Protein AF-C4V9Q9-F1 (afdb_monomer_lite)

InterPro domains:
  IPR001766 Fork head domain [PF00250] (48-130)
  IPR001766 Fork head domain [PR00053] (48-61)
  IPR001766 Fork head domain [PR00053] (69-86)
  IPR001766 Fork head domain [PR00053] (92-109)
  IPR001766 Fork head domain [PS50039] (48-138)
  IPR001766 Fork head domain [SM00339] (46-136)
  IPR030456 Fork head domain conserved site 2 [PS00658] (92-98)
  IPR036388 Winged helix-like DNA-binding domain superfamily [G3DSA:1.10.10.10] (34-140)
  IPR036390 Winged helix DNA-binding domain superfamily [SSF46785] (47-138)
  IPR045912 Forkhead box protein J2/3-like [PTHR46078] (41-148)

pLDDT: mean 73.06, std 22.0, range [26.14, 97.19]

Secondary structure (DSSP, 8-state):
--------SSSSSSSSS---TT-TT--THHHHTTS-GGGTT-TTTTSPPSS-HHHHHHHHHHTSTTSEEEHHHHHHHHHHH-HHHHHS-THHHHHHHHHHHH-TTEEEEPPPTT---SS-EEEE-HHHHHHHHHHHHHHHHHHHHHHHHHHTT-----GGGS--

Sequence (164 aa):
MHYRRNTQIHNDFYNKSVRPISDPCIDPRMFYKNMPINTMKNKENHAKPAFSYAQIITRALNGSQDGKLTLGEIYKWIEDNFEYYKYANPVWKNSIRHNLSLSKCFKKVAREPGTRGKGGKWMIDEEFIAQEENRKKRKTFEEENLMNHHSYGLNSEDPRYYQM

Foldseek 3Di:
DDDDDDPPDVPPVPPDDDDDPPDPPPDQVVVVVPDDPPVVPCPPQQDDDPDDLLRLQCVQLVPDPVSKAFLVSSLVSCVVRRVNSVPGDCVVSVVNVVCLVVDPQKDWDDDDPPDDDDGTIIHGPPVVVVVVVVVVVVVVVVVVVVVVVVVVPPPPDDPPPPDD

Radius of gyration: 27.14 Å; chains: 1; bounding box: 52×110×50 Å

Organism: Vairimorpha ceranae (strain BRL01) (NCBI:txid578460)

Structure (mmCIF, N/CA/C/O backbone):
data_AF-C4V9Q9-F1
#
_entry.id   AF-C4V9Q9-F1
#
loop_
_atom_site.group_PDB
_atom_site.id
_atom_site.type_symbol
_atom_site.label_atom_id
_atom_site.label_alt_id
_atom_site.label_comp_id
_atom_site.label_asym_id
_atom_site.label_entity_id
_atom_site.label_seq_id
_atom_site.pdbx_PDB_ins_code
_atom_site.Cartn_x
_atom_site.Cartn_y
_atom_site.Cartn_z
_atom_site.occupancy
_atom_site.B_iso_or_equiv
_atom_site.auth_seq_id
_atom_site.auth_comp_id
_atom_site.auth_asym_id
_atom_site.auth_atom_id
_atom_site.pdbx_PDB_model_num
ATOM 1 N N . MET A 1 1 ? 38.335 -44.612 -11.968 1.00 36.28 1 MET A N 1
ATOM 2 C CA . MET A 1 1 ? 37.925 -43.754 -13.100 1.00 36.28 1 MET A CA 1
ATOM 3 C C . MET A 1 1 ? 37.062 -42.624 -12.558 1.00 36.28 1 MET A C 1
ATOM 5 O O . MET A 1 1 ? 35.960 -42.878 -12.097 1.00 36.28 1 MET A O 1
ATOM 9 N N . HIS A 1 2 ? 37.611 -41.412 -12.484 1.00 37.25 2 HIS A N 1
ATOM 10 C CA . HIS A 1 2 ? 36.889 -40.212 -12.056 1.00 37.25 2 HIS A CA 1
ATOM 11 C C . HIS A 1 2 ? 36.219 -39.566 -13.266 1.00 37.25 2 HIS A C 1
ATOM 13 O O . HIS A 1 2 ? 36.917 -39.307 -14.237 1.00 37.25 2 HIS A O 1
ATOM 19 N N . TYR A 1 3 ? 34.946 -39.181 -13.155 1.00 26.14 3 TYR A N 1
ATOM 20 C CA . TYR A 1 3 ? 34.479 -37.947 -13.788 1.00 26.14 3 TYR A CA 1
ATOM 21 C C . TYR A 1 3 ? 33.485 -37.215 -12.882 1.00 26.14 3 TYR A C 1
ATOM 23 O O . TYR A 1 3 ? 32.487 -37.763 -12.419 1.00 26.14 3 TYR A O 1
ATOM 31 N N . ARG A 1 4 ? 33.844 -35.963 -12.586 1.00 37.47 4 ARG A N 1
ATOM 32 C CA . ARG A 1 4 ? 33.072 -34.957 -11.854 1.00 37.47 4 ARG A CA 1
ATOM 33 C C . ARG A 1 4 ? 31.994 -34.353 -12.765 1.00 37.47 4 ARG A C 1
ATOM 35 O O . ARG A 1 4 ? 32.191 -34.223 -13.965 1.00 37.47 4 ARG A O 1
ATOM 42 N N . ARG A 1 5 ? 30.909 -33.944 -12.097 1.00 39.91 5 ARG A N 1
ATOM 43 C CA . ARG A 1 5 ? 29.826 -32.991 -12.423 1.00 39.91 5 ARG A CA 1
ATOM 44 C C . ARG A 1 5 ? 29.991 -32.152 -13.696 1.00 39.91 5 ARG A C 1
ATOM 46 O O . ARG A 1 5 ? 30.995 -31.467 -13.851 1.00 39.91 5 ARG A O 1
ATOM 53 N N . ASN A 1 6 ? 28.911 -32.059 -14.474 1.00 31.48 6 ASN A N 1
ATOM 54 C CA . ASN A 1 6 ? 28.750 -31.048 -15.515 1.00 31.48 6 ASN A CA 1
ATOM 55 C C . ASN A 1 6 ? 27.424 -30.284 -15.316 1.00 31.48 6 ASN A C 1
ATOM 57 O O . ASN A 1 6 ? 26.391 -30.628 -15.878 1.00 31.48 6 ASN A O 1
ATOM 61 N N . THR A 1 7 ? 27.453 -29.262 -14.458 1.00 44.00 7 THR A N 1
ATOM 62 C CA . THR A 1 7 ? 26.403 -28.233 -14.326 1.00 44.00 7 THR A CA 1
ATOM 63 C C . THR A 1 7 ? 27.085 -26.867 -14.235 1.00 44.00 7 THR A C 1
ATOM 65 O O . THR A 1 7 ? 27.059 -26.209 -13.198 1.00 44.00 7 THR A O 1
ATOM 68 N N . GLN A 1 8 ? 27.778 -26.475 -15.304 1.00 39.19 8 GLN A N 1
ATOM 69 C CA . GLN A 1 8 ? 28.541 -25.226 -15.388 1.00 39.19 8 GLN A CA 1
ATOM 70 C C . GLN A 1 8 ? 28.266 -24.541 -16.733 1.00 39.19 8 GLN A C 1
ATOM 72 O O . GLN A 1 8 ? 29.158 -24.397 -17.554 1.00 39.19 8 GLN A O 1
ATOM 77 N N . ILE A 1 9 ? 27.006 -24.177 -16.999 1.00 42.97 9 ILE A N 1
ATOM 78 C CA . ILE A 1 9 ? 26.671 -23.290 -18.134 1.00 42.97 9 ILE A CA 1
ATOM 79 C C . ILE A 1 9 ? 25.714 -22.157 -17.707 1.00 42.97 9 ILE A C 1
ATOM 81 O O . ILE A 1 9 ? 25.768 -21.067 -18.265 1.00 42.97 9 ILE A O 1
ATOM 85 N N . HIS A 1 10 ? 24.909 -22.325 -16.648 1.00 34.31 10 HIS A N 1
ATOM 86 C CA . HIS A 1 10 ? 23.932 -21.299 -16.238 1.00 34.31 10 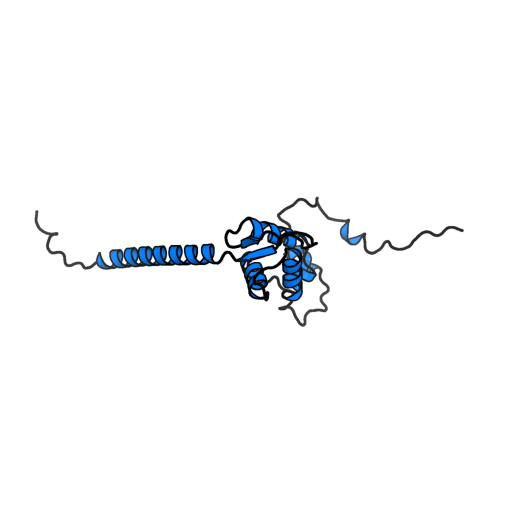HIS A CA 1
ATOM 87 C C . HIS A 1 10 ? 24.493 -20.193 -15.308 1.00 34.31 10 HIS A C 1
ATOM 89 O O . HIS A 1 10 ? 23.815 -19.202 -15.047 1.00 34.31 10 HIS A O 1
ATOM 95 N N . ASN A 1 11 ? 25.723 -20.325 -14.797 1.00 40.19 11 ASN A N 1
ATOM 96 C CA . ASN A 1 11 ? 26.294 -19.372 -13.824 1.00 40.19 11 ASN A CA 1
ATOM 97 C C . ASN A 1 11 ? 27.336 -18.405 -14.406 1.00 40.19 11 ASN A C 1
ATOM 99 O O . ASN A 1 11 ? 27.698 -17.428 -13.747 1.00 40.19 11 ASN A O 1
ATOM 103 N N . ASP A 1 12 ? 27.783 -18.624 -15.643 1.00 35.09 12 ASP A N 1
ATOM 104 C CA . ASP A 1 12 ? 28.878 -17.835 -16.217 1.00 35.09 12 ASP A CA 1
ATOM 105 C C . ASP A 1 12 ? 28.387 -16.567 -16.934 1.00 35.09 12 ASP A C 1
ATOM 107 O O . ASP A 1 12 ? 29.152 -15.617 -17.097 1.00 35.09 12 ASP A O 1
ATOM 111 N N . PHE A 1 13 ? 27.096 -16.486 -17.280 1.00 39.34 13 PHE A N 1
ATOM 112 C CA . PHE A 1 13 ? 26.512 -15.276 -17.876 1.00 39.34 13 PHE A CA 1
ATOM 113 C C . PHE A 1 13 ? 26.373 -14.126 -16.861 1.00 39.34 13 PHE A C 1
ATOM 115 O O . PHE A 1 13 ? 26.472 -12.957 -17.226 1.00 39.34 13 PHE A O 1
ATOM 122 N N . TYR A 1 14 ? 26.208 -14.441 -15.572 1.00 38.41 14 TYR A N 1
ATOM 123 C CA . TYR A 1 14 ? 26.032 -13.438 -14.512 1.00 38.41 14 TYR A CA 1
ATOM 124 C C . TYR A 1 14 ? 27.3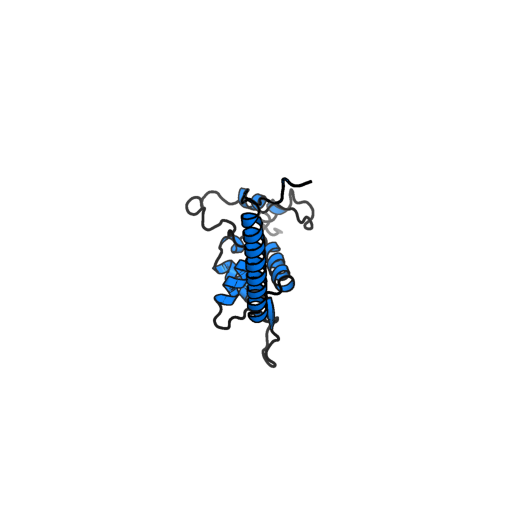40 -12.837 -13.985 1.00 38.41 14 TYR A C 1
ATOM 126 O O . TYR A 1 14 ? 27.305 -11.794 -13.337 1.00 38.41 14 TYR A O 1
ATOM 134 N N . ASN A 1 15 ? 28.492 -13.458 -14.255 1.00 40.50 15 ASN A N 1
ATOM 135 C CA . ASN A 1 15 ? 29.735 -13.128 -13.550 1.00 40.50 15 ASN A CA 1
ATOM 136 C C . ASN A 1 15 ? 30.775 -12.341 -14.360 1.00 40.50 15 ASN A C 1
ATOM 138 O O . ASN A 1 15 ? 31.825 -12.017 -13.812 1.00 40.50 15 ASN A O 1
ATOM 142 N N . LYS A 1 16 ? 30.529 -11.988 -15.630 1.00 40.16 16 LYS A N 1
ATOM 143 C CA . LYS A 1 16 ? 31.562 -11.331 -16.463 1.00 40.16 16 LYS A CA 1
ATOM 144 C C . LYS A 1 16 ? 31.447 -9.818 -16.666 1.00 40.16 16 LYS A C 1
ATOM 146 O O . LYS A 1 16 ? 32.221 -9.273 -17.451 1.00 40.16 16 LYS A O 1
ATOM 151 N N . SER A 1 17 ? 30.570 -9.091 -15.962 1.00 42.25 17 SER A N 1
ATOM 152 C CA . SER A 1 17 ? 30.539 -7.613 -16.101 1.00 42.25 17 SER A CA 1
ATOM 153 C C . SER A 1 17 ? 29.963 -6.803 -14.929 1.00 42.25 17 SER A C 1
ATOM 155 O O . SER A 1 17 ? 29.697 -5.614 -15.104 1.00 42.25 17 SER A O 1
ATOM 157 N N . VAL A 1 18 ? 29.719 -7.383 -13.751 1.00 46.41 18 VAL A N 1
ATOM 158 C CA . VAL A 1 18 ? 28.869 -6.717 -12.745 1.00 46.41 18 VAL A CA 1
ATOM 159 C C . VAL A 1 18 ? 29.707 -6.067 -11.639 1.00 46.41 18 VAL A C 1
ATOM 161 O O . VAL A 1 18 ? 30.349 -6.740 -10.838 1.00 46.41 18 VAL A O 1
ATOM 164 N N . ARG A 1 19 ? 29.693 -4.728 -11.630 1.00 44.12 19 ARG A N 1
ATOM 165 C CA . ARG A 1 19 ? 30.137 -3.859 -10.524 1.00 44.12 19 ARG A CA 1
ATOM 166 C C . ARG A 1 19 ? 29.385 -4.201 -9.215 1.00 44.12 19 ARG A C 1
ATOM 168 O O . ARG A 1 19 ? 28.333 -4.833 -9.285 1.00 44.12 19 ARG A O 1
ATOM 175 N N . PRO A 1 20 ? 29.885 -3.802 -8.028 1.00 39.91 20 PRO A N 1
ATOM 176 C CA . PRO A 1 20 ? 29.345 -4.238 -6.738 1.00 39.91 20 PRO A CA 1
ATOM 177 C C . PRO A 1 20 ? 27.843 -3.954 -6.558 1.00 39.91 20 PRO A C 1
ATOM 179 O O . PRO A 1 20 ? 27.326 -2.929 -6.989 1.00 39.91 20 PRO A O 1
ATOM 182 N N . ILE A 1 21 ? 27.163 -4.859 -5.850 1.00 48.31 21 ILE A N 1
ATOM 183 C CA . ILE A 1 21 ? 25.700 -4.973 -5.652 1.00 48.31 21 ILE A CA 1
ATOM 184 C C . ILE A 1 21 ? 25.070 -3.791 -4.862 1.00 48.31 21 ILE A C 1
ATOM 186 O O . ILE A 1 21 ? 23.879 -3.795 -4.563 1.00 48.31 21 ILE A O 1
ATOM 190 N N . SER A 1 22 ? 25.832 -2.745 -4.536 1.00 40.69 22 SER A N 1
ATOM 191 C CA . SER A 1 22 ? 25.389 -1.613 -3.712 1.00 40.69 22 SER A CA 1
ATOM 192 C C . SER A 1 22 ? 24.990 -0.350 -4.483 1.00 40.69 22 SER A C 1
ATOM 194 O O . SER A 1 22 ? 24.668 0.641 -3.834 1.00 40.69 22 SER A O 1
ATOM 196 N N . ASP A 1 23 ? 24.994 -0.343 -5.821 1.00 41.66 23 ASP A N 1
ATOM 197 C CA . ASP A 1 23 ? 24.665 0.870 -6.586 1.00 41.66 23 ASP A CA 1
ATOM 198 C C . ASP A 1 23 ? 23.139 1.108 -6.699 1.00 41.66 23 ASP A C 1
ATOM 200 O O . ASP A 1 23 ? 22.434 0.327 -7.346 1.00 41.66 23 ASP A O 1
ATOM 204 N N . PRO A 1 24 ? 22.592 2.208 -6.136 1.00 49.19 24 PRO A N 1
ATOM 205 C CA . PRO A 1 24 ? 21.162 2.536 -6.186 1.00 49.19 24 PRO A CA 1
ATOM 206 C C . PRO A 1 24 ? 20.687 3.047 -7.561 1.00 49.19 24 PRO A C 1
ATOM 208 O O . PRO A 1 24 ? 19.503 3.338 -7.729 1.00 49.19 24 PRO A O 1
ATOM 211 N N . CYS A 1 25 ? 21.585 3.143 -8.548 1.00 41.81 25 CYS A N 1
ATOM 212 C CA . CYS A 1 25 ? 21.334 3.755 -9.856 1.00 41.81 25 CYS A CA 1
ATOM 213 C C . CYS A 1 25 ? 21.186 2.749 -11.011 1.00 41.81 25 CYS A C 1
ATOM 215 O O . CYS A 1 25 ? 21.262 3.150 -12.173 1.00 41.81 25 CYS A O 1
ATOM 217 N N . ILE A 1 26 ? 20.985 1.453 -10.741 1.00 49.25 26 ILE A N 1
ATOM 218 C CA . ILE A 1 26 ? 20.750 0.488 -11.825 1.00 49.25 26 ILE A CA 1
ATOM 219 C C . ILE A 1 26 ? 19.400 0.798 -12.481 1.00 49.25 26 ILE A C 1
ATOM 221 O O . ILE A 1 26 ? 18.340 0.495 -11.931 1.00 49.25 26 ILE A O 1
ATOM 225 N N . ASP A 1 27 ? 19.463 1.403 -13.672 1.00 49.75 27 ASP A N 1
ATOM 226 C CA . ASP A 1 27 ? 18.314 1.661 -14.535 1.00 49.75 27 ASP A CA 1
ATOM 227 C C . ASP A 1 27 ? 17.575 0.335 -14.795 1.00 49.75 27 ASP A C 1
ATOM 229 O O . ASP A 1 27 ? 18.138 -0.566 -15.433 1.00 49.75 27 ASP A O 1
ATOM 233 N N . PRO A 1 28 ? 16.312 0.193 -14.347 1.00 51.06 28 PRO A N 1
ATOM 234 C CA . PRO A 1 28 ? 15.511 -1.002 -14.588 1.00 51.06 28 PRO A CA 1
ATOM 235 C C . PRO A 1 28 ? 15.433 -1.385 -16.072 1.00 51.06 28 PRO A C 1
ATOM 237 O O . PRO A 1 28 ? 15.279 -2.562 -16.384 1.00 51.06 28 PRO A O 1
ATOM 240 N N . ARG A 1 29 ? 15.603 -0.432 -17.003 1.00 51.41 29 ARG A N 1
ATOM 241 C CA . ARG A 1 29 ? 15.617 -0.668 -18.458 1.00 51.41 29 ARG A CA 1
ATOM 242 C C . ARG A 1 29 ? 16.775 -1.541 -18.934 1.00 51.41 29 ARG A C 1
ATOM 244 O O . ARG A 1 29 ? 16.652 -2.163 -19.987 1.00 51.41 29 ARG A O 1
ATOM 251 N N . MET A 1 30 ? 17.875 -1.625 -18.185 1.00 51.16 30 MET A N 1
ATOM 252 C CA . MET A 1 30 ? 19.034 -2.432 -18.583 1.00 51.16 30 MET A CA 1
ATOM 253 C C . MET A 1 30 ? 18.754 -3.937 -18.530 1.00 51.16 30 MET A C 1
ATOM 255 O O . MET A 1 30 ? 19.360 -4.694 -19.282 1.00 51.16 30 MET A O 1
ATOM 259 N N . PHE A 1 31 ? 17.800 -4.378 -17.705 1.00 52.62 31 PHE A N 1
ATOM 260 C CA . PHE A 1 31 ? 17.434 -5.792 -17.616 1.00 52.62 31 PHE A CA 1
ATOM 261 C C . PHE A 1 31 ? 16.499 -6.237 -18.757 1.00 52.62 31 PHE A C 1
ATOM 263 O O . PHE A 1 31 ? 16.598 -7.363 -19.236 1.00 52.62 31 PHE A O 1
ATOM 270 N N . TYR A 1 32 ? 15.643 -5.341 -19.262 1.00 52.56 32 TYR A N 1
ATOM 271 C CA . TYR A 1 32 ? 14.663 -5.664 -20.313 1.00 52.56 32 TYR A CA 1
ATOM 272 C C . TYR A 1 32 ? 15.258 -5.752 -21.723 1.00 52.56 32 TYR A C 1
ATOM 274 O O . TYR A 1 32 ? 14.635 -6.337 -22.605 1.00 52.56 32 TYR A O 1
ATOM 282 N N . LYS A 1 33 ? 16.467 -5.219 -21.951 1.00 51.28 33 LYS A N 1
ATOM 283 C CA . LYS A 1 33 ? 17.145 -5.306 -23.258 1.00 51.28 33 LYS A CA 1
ATOM 284 C C . LYS A 1 33 ? 17.529 -6.736 -23.658 1.00 51.28 33 LYS A C 1
ATOM 286 O O . LYS A 1 33 ? 17.668 -6.995 -24.847 1.00 51.28 33 LYS A O 1
ATOM 291 N N . ASN A 1 34 ? 17.658 -7.648 -22.692 1.00 51.59 34 ASN A N 1
ATOM 292 C CA . ASN A 1 34 ? 18.160 -9.008 -22.919 1.00 51.59 34 ASN A CA 1
ATOM 293 C C . ASN A 1 34 ? 17.084 -10.098 -22.747 1.00 51.59 34 ASN A C 1
ATOM 295 O O . ASN A 1 34 ? 17.414 -11.277 -22.636 1.00 51.59 34 ASN A O 1
ATOM 299 N N . MET A 1 35 ? 15.800 -9.728 -22.711 1.00 55.41 35 MET A N 1
ATOM 300 C CA . MET A 1 35 ? 14.695 -10.688 -22.636 1.00 55.41 35 MET A CA 1
ATOM 301 C C . MET A 1 35 ? 14.406 -11.262 -24.044 1.00 55.41 35 MET A C 1
ATOM 303 O O . MET A 1 35 ? 14.369 -10.490 -25.005 1.00 55.41 35 MET A O 1
ATOM 307 N N . PRO A 1 36 ? 14.238 -12.592 -24.215 1.00 46.72 36 PRO A N 1
ATOM 308 C CA . PRO A 1 36 ? 14.114 -13.214 -25.534 1.00 46.72 36 PRO A CA 1
ATOM 309 C C . PRO A 1 36 ? 12.928 -12.655 -26.332 1.00 46.72 36 PRO A C 1
ATOM 311 O O . PRO A 1 36 ? 11.786 -12.653 -25.884 1.00 46.72 36 PRO A O 1
ATOM 314 N N . ILE A 1 37 ? 13.233 -12.224 -27.557 1.00 49.28 37 ILE A N 1
ATOM 315 C CA . ILE A 1 37 ? 12.391 -11.468 -28.501 1.00 49.28 37 ILE A CA 1
ATOM 316 C C . ILE A 1 37 ? 11.106 -12.202 -28.950 1.00 49.28 37 ILE A C 1
ATOM 318 O O . ILE A 1 37 ? 10.220 -11.586 -29.536 1.00 49.28 37 ILE A O 1
ATOM 322 N N . ASN A 1 38 ? 10.929 -13.492 -28.651 1.00 44.69 38 ASN A N 1
ATOM 323 C CA . ASN A 1 38 ? 9.791 -14.261 -29.176 1.00 44.69 38 ASN A CA 1
ATOM 324 C C . ASN A 1 38 ? 8.446 -14.032 -28.439 1.00 44.69 38 ASN A C 1
ATOM 326 O O . ASN A 1 38 ? 7.448 -14.671 -28.753 1.00 44.69 38 ASN A O 1
ATOM 330 N N . THR A 1 39 ? 8.381 -13.093 -27.489 1.00 47.84 39 THR A N 1
ATOM 331 C CA . THR A 1 39 ? 7.143 -12.653 -26.805 1.00 47.84 39 THR A CA 1
ATOM 332 C C . THR A 1 39 ? 6.575 -11.339 -27.365 1.00 47.84 39 THR A C 1
ATOM 334 O O . THR A 1 39 ? 5.790 -10.648 -26.719 1.00 47.84 39 THR A O 1
ATOM 337 N N . MET A 1 40 ? 6.908 -10.983 -28.611 1.00 41.97 40 MET A N 1
ATOM 338 C CA . MET A 1 40 ? 6.438 -9.759 -29.283 1.00 41.97 40 MET A CA 1
ATOM 339 C C . MET A 1 40 ? 4.938 -9.721 -29.648 1.00 41.97 40 MET A C 1
ATOM 341 O O . MET A 1 40 ? 4.527 -8.821 -30.376 1.00 41.97 40 MET A O 1
ATOM 345 N N . LYS A 1 41 ? 4.102 -10.629 -29.124 1.00 44.16 41 LYS A N 1
ATOM 346 C CA . LYS A 1 41 ? 2.634 -10.551 -29.257 1.00 44.16 41 LYS A CA 1
ATOM 347 C C . LYS A 1 41 ? 1.904 -9.955 -28.038 1.00 44.16 41 LYS A C 1
ATOM 349 O O . LYS A 1 41 ? 0.715 -9.712 -28.156 1.00 44.16 41 LYS A O 1
ATOM 354 N N . ASN A 1 42 ? 2.579 -9.654 -26.919 1.00 47.00 42 ASN A N 1
ATOM 355 C CA . ASN A 1 42 ? 1.956 -9.027 -25.732 1.00 47.00 42 ASN A CA 1
ATOM 356 C C . ASN A 1 42 ? 2.894 -8.013 -25.045 1.00 47.00 42 ASN A C 1
ATOM 358 O O . ASN A 1 42 ? 3.246 -8.142 -23.875 1.00 47.00 42 ASN A O 1
ATOM 362 N N . LYS A 1 43 ? 3.337 -6.981 -25.775 1.00 48.25 43 LYS A N 1
ATOM 363 C CA . LYS A 1 43 ? 4.235 -5.941 -25.226 1.00 48.25 43 LYS A CA 1
ATOM 364 C C . LYS A 1 43 ? 3.613 -5.109 -24.093 1.00 48.25 43 LYS A C 1
ATOM 366 O O . LYS A 1 43 ? 4.360 -4.504 -23.332 1.00 48.25 43 LYS A O 1
ATOM 371 N N . GLU A 1 44 ? 2.290 -5.100 -23.949 1.00 53.66 44 GLU A N 1
ATOM 372 C CA . GLU A 1 44 ? 1.611 -4.278 -22.936 1.00 53.66 44 GLU A CA 1
ATOM 373 C C . GLU A 1 44 ? 1.550 -4.939 -21.548 1.00 53.66 44 GLU A C 1
ATOM 375 O O . GLU A 1 44 ? 1.599 -4.244 -20.537 1.00 53.66 44 GLU A O 1
ATOM 380 N N . ASN A 1 45 ? 1.548 -6.275 -21.469 1.00 55.19 45 ASN A N 1
ATOM 381 C CA . ASN A 1 45 ? 1.326 -6.989 -20.200 1.00 55.19 45 ASN A CA 1
ATOM 382 C C . ASN A 1 45 ? 2.587 -7.140 -19.333 1.00 55.19 45 ASN A C 1
ATOM 384 O O . ASN A 1 45 ? 2.496 -7.390 -18.132 1.00 55.19 45 ASN A O 1
ATOM 388 N N . HIS A 1 46 ? 3.773 -6.957 -19.917 1.00 67.06 46 HIS A N 1
ATOM 389 C CA . HIS A 1 46 ? 5.053 -7.108 -19.214 1.00 67.06 46 HIS A CA 1
ATOM 390 C C . HIS A 1 46 ? 5.730 -5.771 -18.881 1.00 67.06 46 HIS A C 1
ATOM 392 O O . HIS A 1 46 ? 6.852 -5.762 -18.374 1.00 67.06 46 HIS A O 1
ATOM 398 N N . ALA A 1 47 ? 5.089 -4.638 -19.179 1.00 79.44 47 ALA A N 1
ATOM 399 C CA . ALA A 1 47 ? 5.630 -3.320 -18.871 1.00 79.44 47 ALA A CA 1
ATOM 400 C C . ALA A 1 47 ? 5.479 -2.987 -17.379 1.00 79.44 47 ALA A C 1
ATOM 402 O O . ALA A 1 47 ? 4.554 -3.443 -16.704 1.00 79.44 47 ALA A O 1
ATOM 403 N N . LYS A 1 48 ? 6.390 -2.158 -16.852 1.00 81.69 48 LYS A N 1
ATOM 404 C CA . LYS A 1 48 ? 6.272 -1.652 -15.480 1.00 81.69 48 LYS A CA 1
ATOM 405 C C . LYS A 1 48 ? 4.958 -0.871 -15.356 1.00 81.69 48 LYS A C 1
ATOM 407 O O . LYS A 1 48 ? 4.783 0.087 -16.112 1.00 81.69 48 LYS A O 1
ATOM 412 N N . PRO A 1 49 ? 4.076 -1.207 -14.400 1.00 87.38 49 PRO A N 1
ATOM 413 C CA . PRO A 1 49 ? 2.821 -0.486 -14.238 1.00 87.38 49 PRO A CA 1
ATOM 414 C C . PRO A 1 49 ? 3.052 1.006 -13.977 1.00 87.38 49 PRO A C 1
ATOM 416 O O . PRO A 1 49 ? 3.942 1.376 -13.206 1.00 87.38 49 PRO A O 1
ATOM 419 N N . ALA A 1 50 ? 2.210 1.861 -14.562 1.00 90.44 50 ALA A N 1
ATOM 420 C CA . ALA A 1 50 ? 2.192 3.310 -14.329 1.00 90.44 50 ALA A CA 1
ATOM 421 C C . ALA A 1 50 ? 1.525 3.676 -12.985 1.00 90.44 50 ALA A C 1
ATOM 423 O O . ALA A 1 50 ? 0.763 4.634 -12.886 1.00 90.44 50 ALA A O 1
ATOM 424 N N . PHE A 1 51 ? 1.800 2.888 -11.945 1.00 89.62 51 PHE A N 1
ATOM 425 C CA . PHE A 1 51 ? 1.310 3.098 -10.589 1.00 89.62 51 PHE A CA 1
ATOM 426 C C . PHE A 1 51 ? 2.488 3.215 -9.630 1.00 89.62 51 PHE A C 1
ATOM 428 O O . PHE A 1 51 ? 3.473 2.479 -9.724 1.00 89.62 51 PHE A O 1
ATOM 435 N N . SER A 1 52 ? 2.383 4.137 -8.678 1.00 95.06 52 SER A N 1
ATOM 436 C CA . SER A 1 52 ? 3.333 4.208 -7.576 1.00 95.06 52 SER A CA 1
ATOM 437 C C . SER A 1 52 ? 3.171 2.997 -6.656 1.00 95.06 52 SER A C 1
ATOM 439 O O . SER A 1 52 ? 2.106 2.380 -6.580 1.00 95.06 52 SER A O 1
ATOM 441 N N . TYR A 1 53 ? 4.218 2.663 -5.901 1.00 95.12 53 TYR A N 1
ATOM 442 C CA . TYR A 1 53 ? 4.135 1.573 -4.928 1.00 95.12 53 TYR A CA 1
ATOM 443 C C . TYR A 1 53 ? 3.031 1.801 -3.891 1.00 95.12 53 TYR A C 1
ATOM 445 O O . TYR A 1 53 ? 2.342 0.850 -3.541 1.00 95.12 53 TYR A O 1
ATOM 453 N N . ALA A 1 54 ? 2.808 3.047 -3.458 1.00 94.25 54 ALA A N 1
ATOM 454 C CA . ALA A 1 54 ? 1.695 3.387 -2.576 1.00 94.25 54 ALA A CA 1
ATOM 455 C C . ALA A 1 54 ? 0.341 3.033 -3.214 1.00 94.25 54 ALA A C 1
ATOM 457 O O . ALA A 1 54 ? -0.453 2.333 -2.597 1.00 94.25 54 ALA A O 1
ATOM 458 N N . GLN A 1 55 ? 0.108 3.417 -4.475 1.00 95.12 55 GLN A N 1
ATOM 459 C CA . GLN A 1 55 ? -1.130 3.077 -5.190 1.00 95.12 55 GLN A CA 1
ATOM 460 C C . GLN A 1 55 ? -1.314 1.563 -5.343 1.00 95.12 55 GLN A C 1
ATOM 462 O O . GLN A 1 55 ? -2.424 1.055 -5.198 1.00 95.12 55 GLN A O 1
ATOM 467 N N . ILE A 1 56 ? -0.230 0.836 -5.619 1.00 96.25 56 ILE A N 1
ATOM 468 C CA . ILE A 1 56 ? -0.254 -0.623 -5.741 1.00 96.25 56 ILE A CA 1
ATOM 469 C C . ILE A 1 56 ? -0.621 -1.276 -4.400 1.00 96.25 56 ILE A C 1
ATOM 471 O O . ILE A 1 56 ? -1.492 -2.141 -4.363 1.00 96.25 56 ILE A O 1
ATOM 475 N N . ILE A 1 57 ? -0.010 -0.835 -3.295 1.00 97.06 57 ILE A N 1
ATOM 476 C CA . ILE A 1 57 ? -0.317 -1.332 -1.945 1.00 97.06 57 ILE A CA 1
ATOM 477 C C . ILE A 1 57 ? -1.776 -1.033 -1.580 1.00 97.06 57 ILE A C 1
ATOM 479 O O . ILE A 1 57 ? -2.468 -1.919 -1.083 1.00 97.06 57 ILE A O 1
ATOM 483 N N . THR A 1 58 ? -2.269 0.177 -1.865 1.00 96.38 58 THR A N 1
ATOM 484 C CA . THR A 1 58 ? -3.673 0.550 -1.632 1.00 96.38 58 THR A CA 1
ATOM 485 C C . THR A 1 58 ? -4.630 -0.397 -2.353 1.00 96.38 58 THR A C 1
ATOM 487 O O . THR A 1 58 ? -5.585 -0.875 -1.748 1.00 96.38 58 THR A O 1
ATOM 490 N N . ARG A 1 59 ? -4.362 -0.729 -3.623 1.00 96.62 59 ARG A N 1
ATOM 491 C CA . ARG A 1 59 ? -5.186 -1.680 -4.387 1.00 96.62 59 ARG A CA 1
ATOM 492 C C . ARG A 1 59 ? -5.155 -3.085 -3.792 1.00 96.62 59 ARG A C 1
ATOM 494 O O . ARG A 1 59 ? -6.205 -3.711 -3.699 1.00 96.62 59 ARG A O 1
ATOM 501 N N . ALA A 1 60 ? -3.984 -3.548 -3.353 1.00 97.00 60 ALA A N 1
ATOM 502 C CA . ALA A 1 60 ? -3.848 -4.847 -2.702 1.00 97.00 60 ALA A CA 1
ATOM 503 C C . ALA A 1 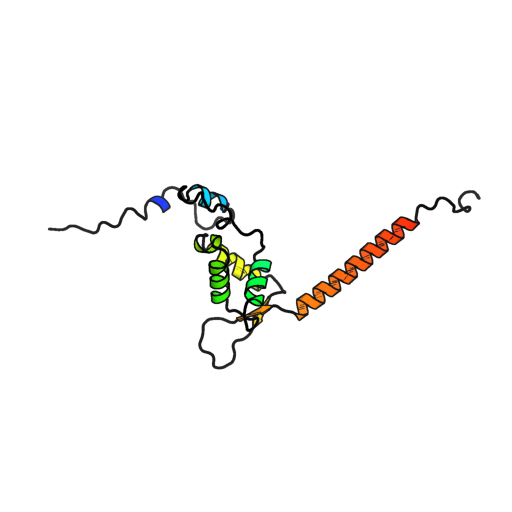60 ? -4.694 -4.931 -1.424 1.00 97.00 60 ALA A C 1
ATOM 505 O O . ALA A 1 60 ? -5.429 -5.894 -1.229 1.00 97.00 60 ALA A O 1
ATOM 506 N N . LEU A 1 61 ? -4.624 -3.902 -0.576 1.00 96.44 61 LEU A N 1
ATOM 507 C CA . LEU A 1 61 ? -5.375 -3.849 0.678 1.00 96.44 61 LEU A CA 1
ATOM 508 C C . LEU A 1 61 ? -6.886 -3.745 0.434 1.00 96.44 61 LEU A C 1
ATOM 510 O O . LEU A 1 61 ? -7.638 -4.506 1.040 1.00 96.44 61 LEU A O 1
ATOM 514 N N . ASN A 1 62 ? -7.321 -2.895 -0.502 1.00 94.44 62 ASN A N 1
ATOM 515 C CA . ASN A 1 62 ? -8.735 -2.756 -0.870 1.00 94.44 62 ASN A CA 1
ATOM 516 C C . ASN A 1 62 ? -9.322 -4.024 -1.505 1.00 94.44 62 ASN A C 1
ATOM 518 O O . ASN A 1 62 ? -10.516 -4.271 -1.386 1.00 94.44 62 ASN A O 1
ATOM 522 N N . GLY A 1 63 ? -8.501 -4.826 -2.188 1.00 91.31 63 GLY A N 1
ATOM 523 C CA . GLY A 1 63 ? -8.919 -6.103 -2.769 1.00 91.31 63 GLY A CA 1
ATOM 524 C C . GLY A 1 63 ? -8.983 -7.260 -1.767 1.00 91.31 63 GLY A C 1
ATOM 525 O O . GLY A 1 63 ? -9.389 -8.358 -2.140 1.00 91.31 63 GLY A O 1
ATOM 526 N N . SER A 1 64 ? -8.556 -7.053 -0.518 1.00 93.69 64 SER A N 1
ATOM 527 C CA . SER A 1 64 ? -8.606 -8.082 0.522 1.00 93.69 64 SER A CA 1
ATOM 528 C C . SER A 1 64 ? -9.949 -8.065 1.253 1.00 93.69 64 SER A C 1
ATOM 530 O O . SER A 1 64 ? -10.472 -7.000 1.564 1.00 93.69 64 SER A O 1
ATOM 532 N N . GLN A 1 65 ? -10.484 -9.244 1.577 1.00 90.62 65 GLN A N 1
ATOM 533 C CA . GLN A 1 65 ? -11.771 -9.373 2.273 1.00 90.62 65 GLN A CA 1
ATOM 534 C C . GLN A 1 65 ? -11.775 -8.681 3.647 1.00 90.62 65 GLN A C 1
ATOM 536 O O . GLN A 1 65 ? -12.769 -8.075 4.032 1.00 90.62 65 GLN A O 1
ATOM 541 N N . ASP A 1 66 ? -10.647 -8.735 4.360 1.00 89.81 66 ASP A N 1
ATOM 542 C CA . ASP A 1 66 ? -10.508 -8.164 5.704 1.00 89.81 66 ASP A CA 1
ATOM 543 C C . ASP A 1 66 ? -10.021 -6.703 5.704 1.00 89.81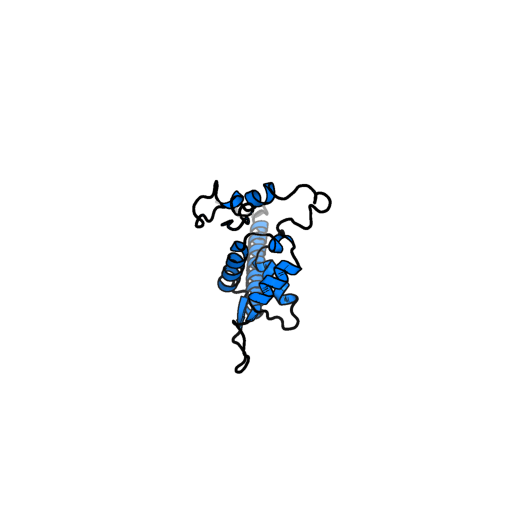 66 ASP A C 1
ATOM 545 O O . ASP A 1 66 ? -9.874 -6.114 6.777 1.00 89.81 66 ASP A O 1
ATOM 549 N N . GLY A 1 67 ? -9.655 -6.146 4.540 1.00 93.44 67 GLY A N 1
ATOM 550 C CA . GLY A 1 67 ? -8.950 -4.860 4.427 1.00 93.44 67 GLY A CA 1
ATOM 551 C C . GLY A 1 67 ? -7.518 -4.867 4.996 1.00 93.44 67 GLY A C 1
ATOM 552 O O . GLY A 1 67 ? -6.923 -3.811 5.228 1.00 93.44 67 GLY A O 1
ATOM 553 N N . LYS A 1 68 ? -6.961 -6.054 5.283 1.00 94.31 68 LYS A N 1
ATOM 554 C CA . LYS A 1 68 ? -5.691 -6.243 6.001 1.00 94.31 68 LYS A CA 1
ATOM 555 C C . LYS A 1 68 ? -4.872 -7.359 5.359 1.00 94.31 68 LYS A C 1
ATOM 557 O O . LYS A 1 68 ? -5.345 -8.490 5.281 1.00 94.31 68 LYS A O 1
ATOM 562 N N . LEU A 1 69 ? -3.610 -7.090 5.024 1.00 95.62 69 LEU A N 1
ATOM 563 C CA . LEU A 1 69 ? -2.692 -8.082 4.447 1.00 95.62 69 LEU A CA 1
ATOM 564 C C . LEU A 1 69 ? -1.338 -8.104 5.157 1.00 95.62 69 LEU A C 1
ATOM 566 O O . LEU A 1 69 ? -0.807 -7.083 5.583 1.00 95.62 69 LEU A O 1
ATOM 570 N N . THR A 1 70 ? -0.729 -9.275 5.260 1.00 95.50 70 THR A N 1
ATOM 571 C CA . THR A 1 70 ? 0.679 -9.432 5.634 1.00 95.50 70 THR A CA 1
ATOM 572 C C . THR A 1 70 ? 1.597 -8.963 4.504 1.00 95.50 70 THR A C 1
ATOM 574 O O . THR A 1 70 ? 1.221 -8.904 3.336 1.00 95.50 70 THR A O 1
ATOM 577 N N . LEU A 1 71 ? 2.863 -8.688 4.832 1.00 95.88 71 LEU A N 1
ATOM 578 C CA . LEU A 1 71 ? 3.869 -8.321 3.828 1.00 95.88 71 LEU A CA 1
ATOM 579 C C . LEU A 1 71 ? 4.019 -9.382 2.719 1.00 95.88 71 LEU A C 1
ATOM 581 O O . LEU A 1 71 ? 4.215 -9.035 1.558 1.00 95.88 71 LEU A O 1
ATOM 585 N N . GLY A 1 72 ? 3.929 -10.666 3.081 1.00 95.44 72 GLY A N 1
ATOM 586 C CA . GLY A 1 72 ? 4.013 -11.767 2.121 1.00 95.44 72 GLY A CA 1
ATOM 587 C C . GLY A 1 72 ? 2.825 -11.796 1.162 1.00 95.44 72 GLY A C 1
ATOM 588 O O . GLY A 1 72 ? 3.016 -11.977 -0.037 1.00 95.44 72 GLY A O 1
ATOM 589 N N . GLU A 1 73 ? 1.616 -11.553 1.670 1.00 95.88 73 GLU A N 1
ATOM 590 C CA . GLU A 1 73 ? 0.408 -11.475 0.843 1.00 95.88 73 GLU A CA 1
ATOM 591 C C . GLU A 1 73 ? 0.441 -10.271 -0.101 1.00 95.88 73 GLU A C 1
ATOM 593 O O . GLU A 1 73 ? 0.054 -10.407 -1.255 1.00 95.88 73 GLU A O 1
ATOM 598 N N . ILE A 1 74 ? 0.985 -9.129 0.336 1.00 97.19 74 ILE A N 1
ATOM 599 C CA . ILE A 1 74 ? 1.187 -7.966 -0.542 1.00 97.19 74 ILE A CA 1
ATOM 600 C C . ILE A 1 74 ? 2.131 -8.325 -1.697 1.00 97.19 74 ILE A C 1
ATOM 602 O O . ILE A 1 74 ? 1.840 -7.999 -2.843 1.00 97.19 74 ILE A O 1
ATOM 606 N N . TYR A 1 75 ? 3.244 -9.021 -1.433 1.00 96.56 75 TYR A N 1
ATOM 607 C CA . TYR A 1 75 ? 4.147 -9.464 -2.503 1.00 96.56 75 TYR A CA 1
ATOM 608 C C . TYR A 1 75 ? 3.445 -10.372 -3.505 1.00 96.56 75 TYR A C 1
ATOM 610 O O . TYR A 1 75 ? 3.554 -10.140 -4.707 1.00 96.56 75 TYR A O 1
ATOM 618 N N . LYS A 1 76 ? 2.704 -11.362 -3.000 1.00 96.31 76 LYS A N 1
ATOM 619 C CA . LYS A 1 76 ? 1.969 -12.309 -3.832 1.00 96.31 76 LYS A CA 1
ATOM 620 C C . LYS A 1 76 ? 0.909 -11.606 -4.679 1.00 96.31 76 LYS A C 1
ATOM 622 O O . LYS A 1 76 ? 0.875 -11.808 -5.883 1.00 96.31 76 LYS A O 1
ATOM 627 N N . TRP A 1 77 ? 0.105 -10.728 -4.082 1.00 96.75 77 TRP A N 1
ATOM 628 C CA . TRP A 1 77 ? -0.921 -9.981 -4.809 1.00 96.75 77 TRP A CA 1
ATOM 629 C C . TRP A 1 77 ? -0.317 -9.155 -5.952 1.00 96.75 77 TRP A C 1
ATOM 631 O O . TRP A 1 77 ? -0.857 -9.140 -7.054 1.00 96.75 77 TRP A O 1
ATOM 641 N N . ILE A 1 78 ? 0.829 -8.504 -5.719 1.00 95.81 78 ILE A N 1
ATOM 642 C CA . ILE A 1 78 ? 1.531 -7.727 -6.751 1.00 95.81 78 ILE A CA 1
ATOM 643 C C . ILE A 1 78 ? 2.002 -8.628 -7.891 1.00 95.81 78 ILE A C 1
ATOM 645 O O . ILE A 1 78 ? 1.796 -8.284 -9.051 1.00 95.81 78 ILE A O 1
ATOM 649 N N . GLU A 1 79 ? 2.622 -9.762 -7.569 1.00 94.00 79 GLU A N 1
ATOM 650 C CA . GLU A 1 79 ? 3.066 -10.742 -8.563 1.00 94.00 79 GLU A CA 1
ATOM 651 C C . GLU A 1 79 ? 1.868 -11.281 -9.366 1.00 94.00 79 GLU A C 1
ATOM 653 O O . GLU A 1 79 ? 1.946 -11.352 -10.588 1.00 94.00 79 GLU A O 1
ATOM 658 N N . ASP A 1 80 ? 0.740 -11.575 -8.717 1.00 94.00 80 ASP A N 1
ATOM 659 C CA . ASP A 1 80 ? -0.464 -12.115 -9.357 1.00 94.00 80 ASP A CA 1
ATOM 660 C C . ASP A 1 80 ? -1.166 -11.101 -10.283 1.00 94.00 80 ASP A C 1
ATOM 662 O O . ASP A 1 80 ? -1.686 -11.494 -11.327 1.00 94.00 80 ASP A O 1
ATOM 666 N N . ASN A 1 81 ? -1.145 -9.804 -9.946 1.00 92.88 81 ASN A N 1
ATOM 667 C CA . ASN A 1 81 ? -1.837 -8.749 -10.706 1.00 92.88 81 ASN A CA 1
ATOM 668 C C . ASN A 1 81 ? -0.954 -8.059 -11.757 1.00 92.88 81 ASN A C 1
ATOM 670 O O . ASN A 1 81 ? -1.466 -7.501 -12.726 1.00 92.88 81 ASN A O 1
ATOM 674 N N . PHE A 1 82 ? 0.365 -8.058 -11.567 1.00 91.19 82 PHE A N 1
ATOM 675 C CA . PHE A 1 82 ? 1.307 -7.348 -12.425 1.00 91.19 82 PHE A CA 1
ATOM 676 C C . PHE A 1 82 ? 2.464 -8.268 -12.803 1.00 91.19 82 PHE A C 1
ATOM 678 O O . PHE A 1 82 ? 3.460 -8.393 -12.084 1.00 91.19 82 PHE A O 1
ATOM 685 N N . GLU A 1 83 ? 2.358 -8.868 -13.986 1.00 89.44 83 GLU A N 1
ATOM 686 C CA . GLU A 1 83 ? 3.302 -9.876 -14.470 1.00 89.44 83 GLU A CA 1
ATOM 687 C C . GLU A 1 83 ? 4.757 -9.382 -14.504 1.00 89.44 83 GLU A C 1
ATOM 689 O O . GLU A 1 83 ? 5.676 -10.150 -14.219 1.00 89.44 83 GLU A O 1
ATOM 694 N N . TYR A 1 84 ? 4.969 -8.080 -14.733 1.00 88.69 84 TYR A N 1
ATOM 695 C CA . TYR A 1 84 ? 6.271 -7.420 -14.602 1.00 88.69 84 TYR A CA 1
ATOM 696 C C . TYR A 1 84 ? 7.023 -7.816 -13.318 1.00 88.69 84 TYR A C 1
ATOM 698 O O . TYR A 1 84 ? 8.217 -8.114 -13.362 1.00 88.69 84 TYR A O 1
ATOM 706 N N . TYR A 1 85 ? 6.345 -7.841 -12.164 1.00 90.94 85 TYR A N 1
ATOM 707 C CA . TYR A 1 85 ? 6.999 -8.065 -10.872 1.00 90.94 85 TYR A CA 1
ATOM 708 C C . TYR A 1 85 ? 7.346 -9.532 -10.597 1.00 90.94 85 TYR A C 1
ATOM 710 O O . TYR A 1 85 ? 8.201 -9.776 -9.744 1.00 90.94 85 TYR A O 1
ATOM 718 N N . LYS A 1 86 ? 6.777 -10.487 -11.353 1.00 90.00 86 LYS A N 1
ATOM 719 C CA . LYS A 1 86 ? 7.152 -11.913 -11.284 1.00 90.00 86 LYS A CA 1
ATOM 720 C C . LYS A 1 86 ? 8.601 -12.140 -11.718 1.00 90.00 86 LYS A C 1
ATOM 722 O O . LYS A 1 86 ? 9.289 -12.988 -11.160 1.00 90.00 86 LYS A O 1
ATOM 727 N N . TYR A 1 87 ? 9.059 -11.361 -12.700 1.00 86.38 87 TYR A N 1
ATOM 728 C CA . TYR A 1 87 ? 10.389 -11.490 -13.308 1.00 86.38 87 TYR A CA 1
ATOM 729 C C . TYR A 1 87 ? 11.338 -10.338 -12.945 1.00 86.38 87 TYR A C 1
ATOM 731 O O . TYR A 1 87 ? 12.526 -10.386 -13.264 1.00 86.38 87 TYR A O 1
ATOM 739 N N . ALA A 1 88 ? 10.835 -9.290 -12.287 1.00 85.06 88 ALA A N 1
ATOM 740 C CA . ALA A 1 88 ? 11.640 -8.149 -11.871 1.00 85.06 88 ALA A CA 1
ATOM 741 C C . ALA A 1 88 ? 12.624 -8.501 -10.743 1.00 85.06 88 ALA A C 1
ATOM 743 O O . ALA A 1 88 ? 12.362 -9.347 -9.886 1.00 85.06 88 ALA A O 1
ATOM 744 N N . ASN A 1 89 ? 13.737 -7.763 -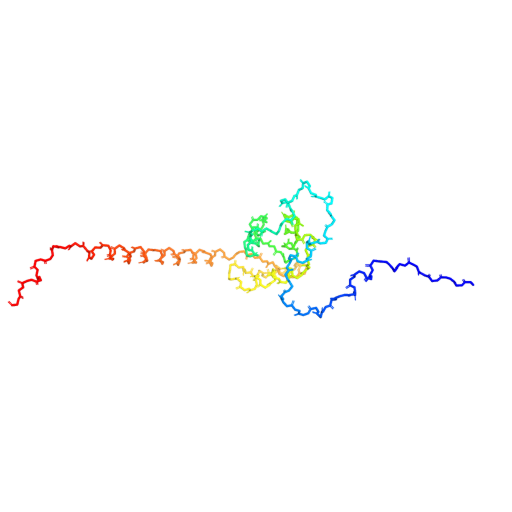10.689 1.00 88.19 89 ASN A N 1
ATOM 745 C CA . ASN A 1 89 ? 14.734 -7.898 -9.629 1.00 88.19 89 ASN A CA 1
ATOM 746 C C . ASN A 1 89 ? 14.093 -7.696 -8.232 1.00 88.19 89 ASN A C 1
ATOM 748 O O . ASN A 1 89 ? 13.451 -6.662 -8.024 1.00 88.19 89 ASN A O 1
ATOM 752 N N . PRO A 1 90 ? 14.325 -8.595 -7.250 1.00 88.19 90 PRO A N 1
ATOM 753 C CA . PRO A 1 90 ? 13.758 -8.514 -5.898 1.00 88.19 90 PRO A CA 1
ATOM 754 C C . PRO A 1 90 ? 13.952 -7.190 -5.136 1.00 88.19 90 PRO A C 1
ATOM 756 O O . PRO A 1 90 ? 13.290 -6.988 -4.116 1.00 88.19 90 PRO A O 1
ATOM 759 N N . VAL A 1 91 ? 14.805 -6.270 -5.602 1.00 89.31 91 VAL A N 1
ATOM 760 C CA . VAL A 1 91 ? 14.927 -4.889 -5.092 1.00 89.31 91 VAL A CA 1
ATOM 761 C C . VAL A 1 91 ? 13.567 -4.189 -4.950 1.00 89.31 91 VAL A C 1
ATOM 763 O O . VAL A 1 91 ? 13.366 -3.458 -3.977 1.00 89.31 91 VAL A O 1
ATOM 766 N N . TRP A 1 92 ? 12.588 -4.462 -5.822 1.00 91.88 92 TRP A N 1
ATOM 767 C CA . TRP A 1 92 ? 11.242 -3.881 -5.695 1.00 91.88 92 TRP A CA 1
ATOM 768 C C . TRP A 1 92 ? 10.557 -4.240 -4.362 1.00 91.88 92 TRP A C 1
ATOM 770 O O . TRP A 1 92 ? 9.839 -3.415 -3.794 1.00 91.88 92 TRP A O 1
ATOM 780 N N . LYS A 1 93 ? 10.840 -5.421 -3.786 1.00 94.81 93 LYS A N 1
ATOM 781 C CA . LYS A 1 93 ? 10.316 -5.839 -2.471 1.00 94.81 93 LYS A CA 1
ATOM 782 C C . LYS A 1 93 ? 10.837 -4.948 -1.344 1.00 94.81 93 LYS A C 1
ATOM 784 O O . LYS A 1 93 ? 10.156 -4.794 -0.327 1.00 94.81 93 LYS A O 1
ATOM 789 N N . ASN A 1 94 ? 12.017 -4.345 -1.515 1.00 94.62 94 ASN A N 1
ATOM 790 C CA . ASN A 1 94 ? 12.548 -3.347 -0.591 1.00 94.62 94 ASN A CA 1
ATOM 791 C C . ASN A 1 94 ? 11.782 -2.028 -0.688 1.00 94.62 94 ASN A C 1
ATOM 793 O O . ASN A 1 94 ? 11.398 -1.471 0.337 1.00 94.62 94 ASN A O 1
ATOM 797 N N . SER A 1 95 ? 11.482 -1.578 -1.909 1.00 96.38 95 SER A N 1
ATOM 798 C CA . SER A 1 95 ? 10.652 -0.391 -2.126 1.00 96.38 95 SER A CA 1
ATOM 799 C C . SER A 1 95 ? 9.265 -0.544 -1.496 1.00 96.38 95 SER A C 1
ATOM 801 O O . SER A 1 95 ? 8.774 0.407 -0.895 1.00 96.38 95 SER A O 1
ATOM 803 N N . ILE A 1 96 ? 8.662 -1.739 -1.538 1.00 96.94 96 ILE A N 1
ATOM 804 C CA . ILE A 1 96 ? 7.392 -2.019 -0.843 1.00 96.94 96 ILE A CA 1
ATOM 805 C C . ILE A 1 96 ? 7.526 -1.864 0.677 1.00 96.94 96 ILE A C 1
ATOM 807 O O . ILE A 1 96 ? 6.733 -1.148 1.282 1.00 96.94 96 ILE A O 1
ATOM 811 N N . ARG A 1 97 ? 8.545 -2.475 1.302 1.00 96.94 97 ARG A N 1
ATOM 812 C CA . ARG A 1 97 ? 8.773 -2.335 2.756 1.00 96.94 97 ARG A CA 1
ATOM 813 C C . ARG A 1 97 ? 8.983 -0.881 3.158 1.00 96.94 97 ARG A C 1
ATOM 815 O O . ARG A 1 97 ? 8.407 -0.432 4.139 1.00 96.94 97 ARG A O 1
ATOM 822 N N . HIS A 1 98 ? 9.777 -0.158 2.376 1.00 96.19 98 HIS A N 1
ATOM 823 C CA . HIS A 1 98 ? 10.021 1.259 2.590 1.00 96.19 98 HIS A CA 1
ATOM 824 C C . HIS A 1 98 ? 8.722 2.076 2.529 1.00 96.19 98 HIS A C 1
ATOM 826 O O . HIS A 1 98 ? 8.470 2.872 3.425 1.00 96.19 98 HIS A O 1
ATOM 832 N N . ASN A 1 99 ? 7.861 1.836 1.533 1.00 96.62 99 ASN A N 1
ATOM 833 C CA . ASN A 1 99 ? 6.590 2.556 1.396 1.00 96.62 99 ASN A CA 1
ATOM 834 C C . ASN A 1 99 ? 5.623 2.276 2.552 1.00 96.62 99 ASN A C 1
ATOM 836 O O . ASN A 1 99 ? 4.980 3.207 3.029 1.00 96.62 99 ASN A O 1
ATOM 840 N N . LEU A 1 100 ? 5.549 1.026 3.018 1.00 95.62 100 LEU A N 1
ATOM 841 C CA . LEU A 1 100 ? 4.708 0.653 4.161 1.00 95.62 100 LEU A CA 1
ATOM 842 C C . LEU A 1 100 ? 5.116 1.383 5.445 1.00 95.62 100 LEU A C 1
ATOM 844 O O . LEU A 1 100 ? 4.261 1.707 6.257 1.00 95.62 100 LEU A O 1
ATOM 848 N N . SER A 1 101 ? 6.408 1.655 5.630 1.00 94.56 101 SER A N 1
ATOM 849 C CA . SER A 1 101 ? 6.903 2.382 6.803 1.00 94.56 101 SER A CA 1
ATOM 850 C C . SER A 1 101 ? 6.918 3.903 6.634 1.00 94.56 101 SER A C 1
ATOM 852 O O . SER A 1 101 ? 6.793 4.612 7.626 1.00 94.56 101 SER A O 1
ATOM 854 N N . LEU A 1 102 ? 7.106 4.411 5.412 1.00 92.44 102 LEU A N 1
ATOM 855 C CA . LEU A 1 102 ? 7.210 5.848 5.143 1.00 92.44 102 LEU A CA 1
ATOM 856 C C . LEU A 1 102 ? 5.839 6.527 5.019 1.00 92.44 102 LEU A C 1
ATOM 858 O O . LEU A 1 102 ? 5.681 7.674 5.433 1.00 92.44 102 LEU A O 1
ATOM 862 N N . SER A 1 103 ? 4.848 5.851 4.435 1.00 91.12 103 SER A N 1
ATOM 863 C CA . SER A 1 103 ? 3.528 6.443 4.220 1.00 91.12 103 SER A CA 1
ATOM 864 C C . SER A 1 103 ? 2.639 6.299 5.451 1.00 91.12 103 SER A C 1
ATOM 866 O O . SER A 1 103 ? 2.342 5.189 5.884 1.00 91.12 103 SER A O 1
ATOM 868 N N . LYS A 1 104 ? 2.126 7.430 5.948 1.00 92.75 104 LYS A N 1
ATOM 869 C CA . LYS A 1 104 ? 1.124 7.474 7.027 1.00 92.75 104 LYS A CA 1
ATOM 870 C C . LYS A 1 104 ? -0.226 6.864 6.633 1.00 92.75 104 LYS A C 1
ATOM 872 O O . LYS A 1 104 ? -1.030 6.569 7.503 1.00 92.75 104 LYS A O 1
ATOM 877 N N . CYS A 1 105 ? -0.466 6.636 5.339 1.00 93.94 105 CYS A N 1
ATOM 878 C CA . CYS A 1 105 ? -1.673 5.961 4.868 1.00 93.94 105 CYS A CA 1
ATOM 879 C C . CYS A 1 105 ? -1.709 4.475 5.241 1.00 93.94 105 CYS A C 1
ATOM 881 O O . CYS A 1 105 ? -2.761 3.856 5.108 1.00 93.94 105 CYS A O 1
ATOM 883 N N . PHE A 1 106 ? -0.581 3.886 5.654 1.00 96.19 106 PHE A N 1
ATOM 884 C CA . PHE A 1 106 ? -0.501 2.481 6.031 1.00 96.19 106 PHE A CA 1
ATOM 885 C C . PHE A 1 106 ? -0.120 2.348 7.498 1.00 96.19 106 PHE A C 1
ATOM 887 O O . PHE A 1 106 ? 0.880 2.903 7.949 1.00 96.19 106 PHE A O 1
ATOM 894 N N . LYS A 1 107 ? -0.884 1.544 8.235 1.00 95.69 107 LYS A N 1
ATOM 895 C CA . LYS A 1 107 ? -0.588 1.226 9.631 1.00 95.69 107 LYS A CA 1
ATOM 896 C C . LYS A 1 107 ? -0.398 -0.266 9.830 1.00 95.69 107 LYS A C 1
ATOM 898 O O . LYS A 1 107 ? -1.080 -1.097 9.224 1.00 95.69 107 LYS A O 1
ATOM 903 N N . LYS A 1 108 ? 0.562 -0.604 10.689 1.00 95.31 108 LYS A N 1
ATOM 904 C CA . LYS A 1 108 ? 0.828 -1.981 11.099 1.00 95.31 108 LYS A CA 1
ATOM 905 C C . LYS A 1 108 ? -0.146 -2.361 12.208 1.00 95.31 108 LYS A C 1
ATOM 907 O O . LYS A 1 108 ? -0.160 -1.740 13.265 1.00 95.31 108 LYS A O 1
ATOM 912 N N . VAL A 1 109 ? -0.914 -3.414 11.977 1.00 91.88 109 VAL A N 1
ATOM 913 C CA . VAL A 1 109 ? -1.864 -3.973 12.935 1.00 91.88 109 VAL A CA 1
ATOM 914 C C . VAL A 1 109 ? -1.161 -5.051 13.749 1.00 91.88 109 VAL A C 1
ATOM 916 O O . VAL A 1 109 ? -0.482 -5.932 13.197 1.00 91.88 109 VAL A O 1
ATOM 919 N N . ALA A 1 110 ? -1.303 -4.964 15.072 1.00 86.12 110 ALA A N 1
ATOM 920 C CA . ALA A 1 110 ? -0.848 -6.010 15.974 1.00 86.12 110 ALA A CA 1
ATOM 921 C C . ALA A 1 110 ? -1.539 -7.336 15.631 1.00 86.12 110 ALA A C 1
ATOM 923 O O . ALA A 1 110 ? -2.634 -7.377 15.074 1.00 86.12 110 ALA A O 1
ATOM 924 N N . ARG A 1 111 ? -0.857 -8.443 15.910 1.00 82.75 111 ARG A N 1
ATOM 925 C CA . ARG A 1 111 ? -1.430 -9.769 15.677 1.00 82.75 111 ARG A CA 1
ATOM 926 C C . ARG A 1 111 ? -2.387 -10.081 16.819 1.00 82.75 111 ARG A C 1
ATOM 928 O O . ARG A 1 111 ? -2.062 -9.775 17.963 1.00 82.75 111 ARG A O 1
ATOM 935 N N . GLU A 1 112 ? -3.493 -10.747 16.506 1.00 81.31 112 GLU A N 1
ATOM 936 C CA . GLU A 1 112 ? -4.383 -11.281 17.535 1.00 81.31 112 GLU A CA 1
ATOM 937 C C . GLU A 1 112 ? -3.603 -12.244 18.447 1.00 81.31 112 GLU A C 1
ATOM 939 O O . GLU A 1 112 ? -2.895 -13.133 17.927 1.00 81.31 112 GLU A O 1
ATOM 944 N N . PRO A 1 113 ? -3.696 -12.079 19.781 1.00 77.12 113 PRO A N 1
ATOM 945 C CA . PRO A 1 113 ? -3.069 -12.980 20.737 1.00 77.12 113 PRO A CA 1
ATOM 946 C C . PRO A 1 113 ? -3.490 -14.429 20.459 1.00 77.12 113 PRO A C 1
ATOM 948 O O . PRO A 1 113 ? -4.671 -14.736 20.359 1.00 77.12 113 PRO A O 1
ATOM 951 N N . GLY A 1 114 ? -2.516 -15.328 20.293 1.00 76.25 114 GLY A N 1
ATOM 952 C CA . GLY A 1 114 ? -2.766 -16.754 20.036 1.00 76.25 114 GLY A CA 1
ATOM 953 C C . GLY A 1 114 ? -2.660 -17.198 18.572 1.00 76.25 114 GLY A C 1
ATOM 954 O O . GLY A 1 114 ? -2.605 -18.396 18.305 1.00 76.25 114 GLY A O 1
ATOM 955 N N . THR A 1 115 ? -2.527 -16.282 17.606 1.00 76.44 115 THR A N 1
ATOM 956 C CA . THR A 1 115 ? -2.309 -16.676 16.201 1.00 76.44 115 THR A CA 1
ATOM 957 C C . THR A 1 115 ? -0.835 -17.014 15.928 1.00 76.44 115 THR A C 1
ATOM 959 O O . THR A 1 115 ? 0.057 -16.165 16.015 1.00 76.44 115 THR A O 1
ATOM 962 N N . ARG A 1 116 ? -0.523 -18.253 15.529 1.00 74.56 116 ARG A N 1
ATOM 963 C CA . ARG A 1 116 ? 0.844 -18.654 15.129 1.00 74.56 116 ARG A CA 1
ATOM 964 C C . ARG A 1 116 ? 1.119 -18.216 13.683 1.00 74.56 116 ARG A C 1
ATOM 966 O O . ARG A 1 116 ? 0.373 -18.578 12.785 1.00 74.56 116 ARG A O 1
ATOM 973 N N . GLY A 1 117 ? 2.155 -17.407 13.443 1.00 71.88 117 GLY A N 1
ATOM 974 C CA . GLY A 1 117 ? 2.466 -16.901 12.096 1.00 71.88 117 GLY A CA 1
ATOM 975 C C . GLY A 1 117 ? 3.533 -15.801 12.058 1.00 71.88 117 GLY A C 1
ATOM 976 O O . GLY A 1 117 ? 3.885 -15.215 13.080 1.00 71.88 117 GLY A O 1
ATOM 977 N N . LYS A 1 118 ? 4.083 -15.535 10.868 1.00 75.31 118 LYS A N 1
ATOM 978 C CA . LYS A 1 118 ? 5.185 -14.583 10.660 1.00 75.31 118 LYS A CA 1
ATOM 979 C C . LYS A 1 118 ? 4.655 -13.183 10.335 1.00 75.31 118 LYS A C 1
ATOM 981 O O . LYS A 1 118 ? 4.018 -12.988 9.308 1.00 75.31 118 LYS A O 1
ATOM 986 N N . GLY A 1 119 ? 5.028 -12.202 11.156 1.00 82.44 119 GLY A N 1
ATOM 987 C CA . GLY A 1 119 ? 4.812 -10.777 10.881 1.00 82.44 119 GLY A CA 1
ATOM 988 C C . GLY A 1 119 ? 3.410 -10.253 11.219 1.00 82.44 119 GLY A C 1
ATOM 989 O O . GLY A 1 119 ? 2.460 -11.013 11.384 1.00 82.44 119 GLY A O 1
ATOM 990 N N . GLY A 1 120 ? 3.307 -8.929 11.368 1.00 90.56 120 GLY A N 1
ATOM 991 C CA . GLY A 1 120 ? 2.027 -8.227 11.536 1.00 90.56 120 GLY A CA 1
ATOM 992 C C . GLY A 1 120 ? 1.309 -8.016 10.202 1.00 90.56 120 GLY A C 1
ATOM 993 O O . GLY A 1 120 ? 1.933 -8.123 9.140 1.00 90.56 120 GLY A O 1
ATOM 994 N N . LYS A 1 121 ? 0.014 -7.700 10.268 1.00 93.94 121 LYS A N 1
ATOM 995 C CA . LYS A 1 121 ? -0.762 -7.271 9.098 1.00 93.94 121 LYS A CA 1
ATOM 996 C C . LYS A 1 121 ? -0.596 -5.762 8.889 1.00 93.94 121 LYS A C 1
ATOM 998 O O . LYS A 1 121 ? -0.266 -5.029 9.817 1.00 93.94 121 LYS A O 1
ATOM 1003 N N . TRP A 1 122 ? -0.817 -5.314 7.669 1.00 96.38 122 TRP A N 1
ATOM 1004 C CA . TRP A 1 122 ? -0.875 -3.919 7.261 1.00 96.38 122 TRP A CA 1
ATOM 1005 C C . TRP A 1 122 ? -2.291 -3.606 6.816 1.00 96.38 122 TRP A C 1
ATOM 1007 O O . TRP A 1 122 ? -2.949 -4.465 6.233 1.00 96.38 122 TRP A O 1
ATOM 1017 N N . MET A 1 123 ? -2.744 -2.393 7.095 1.00 96.62 123 MET A N 1
ATOM 1018 C CA . MET A 1 123 ? -4.043 -1.894 6.663 1.00 96.62 123 MET A CA 1
ATOM 1019 C C . MET A 1 123 ? -3.947 -0.422 6.287 1.00 96.62 123 MET A C 1
ATOM 1021 O O . MET A 1 123 ? -2.970 0.250 6.631 1.00 96.62 123 MET A O 1
ATOM 1025 N N . ILE A 1 124 ? -4.973 0.065 5.600 1.00 96.25 124 ILE A N 1
ATOM 1026 C CA . ILE A 1 124 ? -5.128 1.487 5.323 1.00 96.25 124 ILE A CA 1
ATOM 1027 C C . ILE A 1 124 ? -5.553 2.208 6.604 1.00 96.25 124 ILE A C 1
ATOM 1029 O O . ILE A 1 124 ? -6.380 1.712 7.370 1.00 96.25 124 ILE A O 1
ATOM 1033 N N . ASP A 1 125 ? -4.967 3.374 6.851 1.00 95.12 125 ASP A N 1
ATOM 1034 C CA . ASP A 1 125 ? -5.412 4.268 7.907 1.00 95.12 125 ASP A CA 1
ATOM 1035 C C . ASP A 1 125 ? -6.493 5.221 7.385 1.00 95.12 125 ASP A C 1
ATOM 1037 O O . ASP A 1 125 ? -6.208 6.315 6.898 1.00 95.12 125 ASP A O 1
ATOM 1041 N N . GLU A 1 126 ? -7.744 4.765 7.435 1.00 91.62 126 GLU A N 1
ATOM 1042 C CA . GLU A 1 126 ? -8.909 5.507 6.933 1.00 91.62 126 GLU A CA 1
ATOM 1043 C C . GLU A 1 126 ? -9.066 6.876 7.600 1.00 91.62 126 GLU A C 1
ATOM 1045 O O . GLU A 1 126 ? -9.391 7.857 6.934 1.00 91.62 126 GLU A O 1
ATOM 1050 N N . GLU A 1 127 ? -8.767 6.964 8.897 1.00 90.50 127 GLU A N 1
ATOM 1051 C CA . GLU A 1 127 ? -8.836 8.217 9.642 1.00 90.50 127 GLU A CA 1
ATOM 1052 C C . GLU A 1 127 ? -7.813 9.230 9.112 1.00 90.50 127 GLU A C 1
ATOM 1054 O O . GLU A 1 127 ? -8.157 10.382 8.838 1.00 90.50 127 GLU A O 1
ATOM 1059 N N . PHE A 1 128 ? -6.572 8.789 8.886 1.00 91.62 128 PHE A N 1
ATOM 1060 C CA . PHE A 1 128 ? -5.538 9.635 8.297 1.00 91.62 128 PHE A CA 1
ATOM 1061 C C . PHE A 1 128 ? -5.929 10.111 6.891 1.00 91.62 128 PHE A C 1
ATOM 1063 O O . PHE A 1 128 ? -5.754 11.287 6.566 1.00 91.62 128 PHE A O 1
ATOM 1070 N N . ILE A 1 129 ? -6.487 9.224 6.059 1.00 89.88 129 ILE A N 1
ATOM 1071 C CA . ILE A 1 129 ? -6.938 9.584 4.707 1.00 89.88 129 ILE A CA 1
ATOM 1072 C C . ILE A 1 129 ? -8.052 10.633 4.765 1.00 89.88 129 ILE A C 1
ATOM 1074 O O . ILE A 1 129 ? -7.956 11.651 4.078 1.00 89.88 129 ILE A O 1
ATOM 1078 N N . ALA A 1 130 ? -9.062 10.439 5.614 1.00 88.56 130 ALA A N 1
ATOM 1079 C CA . ALA A 1 130 ? -10.171 11.379 5.757 1.00 88.56 130 ALA A CA 1
ATOM 1080 C C . ALA A 1 130 ? -9.701 12.763 6.242 1.00 88.56 130 ALA A C 1
ATOM 1082 O O . ALA A 1 130 ? -10.127 13.798 5.721 1.00 88.56 130 ALA A O 1
ATOM 1083 N N . GLN A 1 131 ? -8.781 12.804 7.212 1.00 89.88 131 GLN A N 1
ATOM 1084 C CA . GLN A 1 131 ? -8.185 14.055 7.690 1.00 89.88 131 GLN A CA 1
ATOM 1085 C C . GLN A 1 131 ? -7.410 14.774 6.579 1.00 89.88 131 GLN A C 1
ATOM 1087 O O . GLN A 1 131 ? -7.534 15.990 6.411 1.00 89.88 131 GLN A O 1
ATOM 1092 N N . GLU A 1 132 ? -6.636 14.029 5.793 1.00 88.19 132 GLU A N 1
ATOM 1093 C CA . GLU A 1 132 ? -5.830 14.581 4.709 1.00 88.19 132 GLU A CA 1
ATOM 1094 C C . GLU A 1 132 ? -6.696 15.120 3.559 1.00 88.19 132 GLU A C 1
ATOM 1096 O O . GLU A 1 132 ? -6.390 16.169 2.986 1.00 88.19 132 GLU A O 1
ATOM 1101 N N . GLU A 1 133 ? -7.809 14.458 3.243 1.00 87.31 133 GLU A N 1
ATOM 1102 C CA . GLU A 1 133 ? -8.800 14.958 2.286 1.00 87.31 133 GLU A CA 1
ATOM 1103 C C . GLU A 1 133 ? -9.441 16.264 2.757 1.00 87.31 133 GLU A C 1
ATOM 1105 O O . GLU A 1 133 ? -9.515 17.228 1.990 1.00 87.31 133 GLU A O 1
ATOM 1110 N N . ASN A 1 134 ? -9.836 16.344 4.028 1.00 87.38 134 ASN A N 1
ATOM 1111 C CA . ASN A 1 134 ? -10.381 17.573 4.601 1.00 87.38 134 ASN A CA 1
ATOM 1112 C C . ASN A 1 134 ? -9.353 18.712 4.580 1.00 87.38 134 ASN A C 1
ATOM 1114 O O . ASN A 1 134 ? -9.690 19.848 4.243 1.00 87.38 134 ASN A O 1
ATOM 1118 N N . ARG A 1 135 ? -8.079 18.417 4.864 1.00 86.62 135 ARG A N 1
ATOM 1119 C CA . ARG A 1 135 ? -6.986 19.396 4.776 1.00 86.62 135 ARG A CA 1
ATOM 1120 C C . ARG A 1 135 ? -6.799 19.917 3.349 1.00 86.62 135 ARG A C 1
ATOM 1122 O O . ARG A 1 135 ? -6.523 21.100 3.171 1.00 86.62 135 ARG A O 1
ATOM 1129 N N . LYS A 1 136 ? -6.936 19.055 2.338 1.00 84.94 136 LYS A N 1
ATOM 1130 C CA . LYS A 1 136 ? -6.857 19.456 0.925 1.00 84.94 136 LYS A CA 1
ATOM 1131 C C . LYS A 1 136 ? -8.029 20.348 0.528 1.00 84.94 136 LYS A C 1
ATOM 1133 O O . LYS A 1 136 ? -7.782 21.410 -0.022 1.00 84.94 136 LYS A O 1
ATOM 1138 N N . LYS A 1 137 ? -9.264 19.981 0.892 1.00 81.31 137 LYS A N 1
ATOM 1139 C CA . LYS A 1 137 ? -10.465 20.793 0.615 1.00 81.31 137 LYS A CA 1
ATOM 1140 C C . LYS A 1 137 ? -10.341 22.216 1.166 1.00 81.31 137 LYS A C 1
ATOM 1142 O O . LYS A 1 137 ? -10.675 23.166 0.472 1.00 81.31 137 LYS A O 1
ATOM 1147 N N . ARG A 1 138 ? -9.805 22.366 2.383 1.00 79.06 138 ARG A N 1
ATOM 1148 C CA . ARG A 1 138 ? -9.560 23.686 2.994 1.00 79.06 138 ARG A CA 1
ATOM 1149 C C . ARG A 1 138 ? -8.557 24.520 2.194 1.00 79.06 138 ARG A C 1
ATOM 1151 O O . ARG A 1 138 ? -8.821 25.687 1.949 1.00 79.06 138 ARG A O 1
ATOM 1158 N N . LYS A 1 139 ? -7.459 23.912 1.734 1.00 77.00 139 LYS A N 1
ATOM 1159 C CA . LYS A 1 139 ? -6.459 24.603 0.904 1.00 77.00 139 LYS A CA 1
ATOM 1160 C C . LYS A 1 139 ? -7.012 25.024 -0.452 1.00 77.00 139 LYS A C 1
ATOM 1162 O O . LYS A 1 139 ? -6.784 26.151 -0.858 1.00 77.00 139 LYS A O 1
ATOM 1167 N N . THR A 1 140 ? -7.762 24.146 -1.116 1.00 79.88 140 THR A N 1
ATOM 1168 C CA . THR A 1 140 ? -8.404 24.473 -2.395 1.00 79.88 140 THR A CA 1
ATOM 1169 C C . THR A 1 140 ? -9.378 25.638 -2.232 1.00 79.88 140 THR A C 1
ATOM 1171 O O . THR A 1 140 ? -9.336 26.570 -3.022 1.00 79.88 140 THR A O 1
ATOM 1174 N N . PHE A 1 141 ? -10.178 25.644 -1.161 1.00 76.19 141 PHE A N 1
ATOM 1175 C CA . PHE A 1 141 ? -11.090 26.750 -0.863 1.00 76.19 141 PHE A CA 1
ATOM 1176 C C . PHE A 1 141 ? -10.355 28.075 -0.588 1.00 76.19 141 PHE A C 1
ATOM 1178 O O . PHE A 1 141 ? -10.779 29.130 -1.051 1.00 76.19 141 PHE A O 1
ATOM 1185 N N . GLU A 1 142 ? -9.238 28.038 0.143 1.00 73.31 142 GLU A N 1
ATOM 1186 C CA . GLU A 1 142 ? -8.402 29.220 0.393 1.00 73.31 142 GLU A CA 1
ATOM 1187 C C . GLU A 1 142 ? -7.752 29.749 -0.898 1.00 73.31 142 GLU A C 1
ATOM 1189 O O . GLU A 1 142 ? -7.782 30.955 -1.140 1.00 73.31 142 GLU A O 1
ATOM 1194 N N . GLU A 1 143 ? -7.213 28.866 -1.745 1.00 72.12 143 GLU A N 1
ATOM 1195 C CA . GLU A 1 143 ? -6.623 29.211 -3.047 1.00 72.12 143 GLU A CA 1
ATOM 1196 C C . GLU A 1 143 ? -7.665 29.803 -4.010 1.00 72.12 143 GLU A C 1
ATOM 1198 O O . GLU A 1 143 ? -7.407 30.835 -4.630 1.00 72.12 143 GLU A O 1
ATOM 1203 N N . GLU A 1 144 ? -8.863 29.215 -4.086 1.00 71.88 144 GLU A N 1
ATOM 1204 C CA . GLU A 1 144 ? -9.988 29.751 -4.864 1.00 71.88 144 GLU A CA 1
ATOM 1205 C C . GLU A 1 144 ? -10.423 31.128 -4.351 1.00 71.88 144 GLU A C 1
ATOM 1207 O O . GLU A 1 144 ? -10.634 32.046 -5.142 1.00 71.88 144 GLU A O 1
ATOM 1212 N N . ASN A 1 145 ? -10.504 31.320 -3.031 1.00 73.94 145 ASN A N 1
ATOM 1213 C CA . ASN A 1 145 ? -10.855 32.613 -2.447 1.00 73.94 145 ASN A CA 1
ATOM 1214 C C . ASN A 1 145 ? -9.784 33.690 -2.728 1.00 73.94 145 ASN A C 1
ATOM 1216 O O . ASN A 1 145 ? -10.121 34.835 -3.028 1.00 73.94 145 ASN A O 1
ATOM 1220 N N . LEU A 1 146 ? -8.497 33.325 -2.697 1.00 75.06 146 LEU A N 1
ATOM 1221 C CA . LEU A 1 146 ? -7.372 34.198 -3.064 1.00 75.06 146 LEU A CA 1
ATOM 1222 C C . LEU A 1 146 ? -7.381 34.578 -4.554 1.00 75.06 146 LEU A C 1
ATOM 1224 O O . LEU A 1 146 ? -7.142 35.742 -4.889 1.00 75.06 146 LEU A O 1
ATOM 1228 N N . MET A 1 147 ? -7.686 33.627 -5.443 1.00 67.56 147 MET A N 1
ATOM 1229 C CA . MET A 1 147 ? -7.835 33.880 -6.881 1.00 67.56 147 MET A CA 1
ATOM 1230 C C . MET A 1 147 ? -9.047 34.766 -7.182 1.00 67.56 147 MET A C 1
ATOM 1232 O O . MET A 1 147 ? -8.940 35.708 -7.968 1.00 67.56 147 MET A O 1
ATOM 1236 N N . ASN A 1 148 ? -10.171 34.527 -6.502 1.00 66.38 148 ASN A N 1
ATOM 1237 C CA . ASN A 1 148 ? -11.365 35.354 -6.636 1.00 66.38 148 ASN A CA 1
ATOM 1238 C C . ASN A 1 148 ? -11.098 36.794 -6.173 1.00 66.38 148 ASN A C 1
ATOM 1240 O O . ASN A 1 148 ? -11.461 37.732 -6.876 1.00 66.38 148 ASN A O 1
ATOM 1244 N N . HIS A 1 149 ? -10.377 37.002 -5.066 1.00 60.09 149 HIS A N 1
ATOM 1245 C CA . HIS A 1 149 ? -10.044 38.352 -4.596 1.00 60.09 149 HIS A CA 1
ATOM 1246 C C . HIS A 1 149 ? -9.091 39.127 -5.526 1.00 60.09 149 HIS A C 1
ATOM 1248 O O . HIS A 1 149 ? -9.211 40.348 -5.620 1.00 60.09 149 HIS A O 1
ATOM 1254 N N . HIS A 1 150 ? -8.186 38.452 -6.247 1.00 57.84 150 HIS A N 1
ATOM 1255 C CA . HIS A 1 150 ? -7.340 39.090 -7.271 1.00 57.84 150 HIS A CA 1
ATOM 1256 C C . HIS A 1 150 ? -8.116 39.477 -8.540 1.00 57.84 150 HIS A C 1
ATOM 1258 O O . HIS A 1 150 ? -7.727 40.417 -9.231 1.00 57.84 150 HIS A O 1
ATOM 1264 N N . SER A 1 151 ? -9.231 38.803 -8.836 1.00 49.16 151 SER A N 1
ATOM 1265 C CA . SER A 1 151 ? -10.069 39.119 -9.998 1.00 49.16 151 SER A CA 1
ATOM 1266 C C . SER A 1 151 ? -10.910 40.392 -9.821 1.00 49.16 151 SER A C 1
ATOM 1268 O O . SER A 1 151 ? -11.309 40.984 -10.821 1.00 49.16 151 SER A O 1
ATOM 1270 N N . TYR A 1 152 ? -11.172 40.845 -8.589 1.00 52.53 152 TYR A N 1
ATOM 1271 C CA . TYR A 1 152 ? -11.950 42.070 -8.333 1.00 52.53 152 TYR A CA 1
ATOM 1272 C C . TYR A 1 152 ? -11.101 43.358 -8.301 1.00 52.53 152 TYR A C 1
ATOM 1274 O O . TYR A 1 152 ? -11.650 44.443 -8.130 1.00 52.53 152 TYR A O 1
ATOM 1282 N N . GLY A 1 153 ? -9.777 43.263 -8.486 1.00 52.22 153 GLY A N 1
ATOM 1283 C CA . GLY A 1 153 ? -8.839 44.396 -8.430 1.00 52.22 153 GLY A CA 1
ATOM 1284 C C . GLY A 1 153 ? -8.615 45.164 -9.742 1.00 52.22 153 GLY A C 1
ATOM 1285 O O . GLY A 1 153 ? -7.798 46.078 -9.761 1.00 52.22 153 GLY A O 1
ATOM 1286 N N . LEU A 1 154 ? -9.309 44.817 -10.833 1.00 51.09 154 LEU A N 1
ATOM 1287 C CA . LEU A 1 154 ? -9.212 45.499 -12.136 1.00 51.09 154 LEU A CA 1
ATOM 1288 C C . LEU A 1 154 ? -10.578 45.989 -12.645 1.00 51.09 154 LEU A C 1
ATOM 1290 O O . LEU A 1 154 ? -10.897 45.841 -13.820 1.00 51.09 154 LEU A O 1
ATOM 1294 N N . ASN A 1 155 ? -11.387 46.598 -11.777 1.00 44.78 155 ASN A N 1
ATOM 1295 C CA . ASN A 1 155 ? -12.471 47.472 -12.228 1.00 44.78 155 ASN A CA 1
ATOM 1296 C C . ASN A 1 155 ? -11.993 48.924 -12.102 1.00 44.78 155 ASN A C 1
ATOM 1298 O O . ASN A 1 155 ? -11.943 49.495 -11.016 1.00 44.78 155 ASN A O 1
ATOM 1302 N N . SER A 1 156 ? -11.577 49.472 -13.244 1.00 56.19 156 SER A N 1
ATOM 1303 C CA . SER A 1 156 ? -11.014 50.809 -13.474 1.00 56.19 156 SER A CA 1
ATOM 1304 C C . SER A 1 156 ? -12.053 51.940 -13.343 1.00 56.19 156 SER A C 1
ATOM 1306 O O . SER A 1 156 ? -12.173 52.777 -14.232 1.00 56.19 156 SER A O 1
ATOM 1308 N N . GLU A 1 157 ? -12.806 51.981 -12.246 1.00 55.56 157 GLU A N 1
ATOM 1309 C CA . GLU A 1 157 ? -13.828 53.008 -11.982 1.00 55.56 157 GLU A CA 1
ATOM 1310 C C . GLU A 1 157 ? -13.826 53.411 -10.484 1.00 55.56 157 GLU A C 1
ATOM 1312 O O . GLU A 1 157 ? -14.883 53.488 -9.865 1.00 55.56 157 GLU A O 1
ATOM 1317 N N . ASP A 1 158 ? -12.659 53.629 -9.848 1.00 50.97 158 ASP A N 1
ATOM 1318 C CA . ASP A 1 158 ? -12.608 54.357 -8.558 1.00 50.97 158 ASP A CA 1
ATOM 1319 C C . ASP A 1 158 ? -12.346 55.852 -8.838 1.00 50.97 158 ASP A C 1
ATOM 1321 O O . ASP A 1 158 ? -11.230 56.215 -9.228 1.00 50.97 158 ASP A O 1
ATOM 1325 N N . PRO A 1 159 ? -13.336 56.747 -8.643 1.00 56.34 159 PRO A N 1
ATOM 1326 C CA . PRO A 1 159 ? -13.188 58.177 -8.914 1.00 56.34 159 PRO A CA 1
ATOM 1327 C C . PRO A 1 159 ? -12.221 58.898 -7.965 1.00 56.34 159 PRO A C 1
ATOM 1329 O O . PRO A 1 159 ? -11.959 60.084 -8.151 1.00 56.34 159 PRO A O 1
ATOM 1332 N N . ARG A 1 160 ? -11.681 58.235 -6.933 1.00 55.53 160 ARG A N 1
ATOM 1333 C CA . ARG A 1 160 ? -10.837 58.888 -5.918 1.00 55.53 160 ARG A CA 1
ATOM 1334 C C . ARG A 1 160 ? -9.365 59.054 -6.297 1.00 55.53 160 ARG A C 1
ATOM 1336 O O . ARG A 1 160 ? -8.576 59.454 -5.447 1.00 55.53 160 ARG A O 1
ATOM 1343 N N . TYR A 1 161 ? -8.979 58.794 -7.546 1.00 47.28 161 TYR A N 1
ATOM 1344 C CA . TYR A 1 161 ? -7.579 58.925 -7.976 1.00 47.28 161 TYR A CA 1
ATOM 1345 C C . TYR A 1 161 ? -7.202 60.287 -8.598 1.00 47.28 161 TYR A C 1
ATOM 1347 O O . TYR A 1 161 ? -6.045 60.496 -8.948 1.00 47.28 161 TYR A O 1
ATOM 1355 N N . TYR A 1 162 ? -8.131 61.246 -8.692 1.00 45.69 162 TYR A N 1
ATOM 1356 C CA . TYR A 1 162 ? -7.849 62.602 -9.194 1.00 45.69 162 TYR A CA 1
ATOM 1357 C C . TYR A 1 162 ? -8.292 63.705 -8.227 1.00 45.69 162 TYR A C 1
ATOM 1359 O O . TYR A 1 162 ? -9.028 64.616 -8.599 1.00 45.69 162 TYR A O 1
ATOM 1367 N N . GLN A 1 163 ? -7.820 63.665 -6.983 1.00 47.69 163 GLN A N 1
ATOM 1368 C CA . GLN A 1 163 ? -7.878 64.857 -6.137 1.00 47.69 163 GLN A CA 1
ATOM 1369 C C . GLN A 1 163 ? -6.640 64.942 -5.236 1.00 47.69 163 GLN A C 1
ATOM 1371 O O . GLN A 1 163 ? -6.540 64.241 -4.230 1.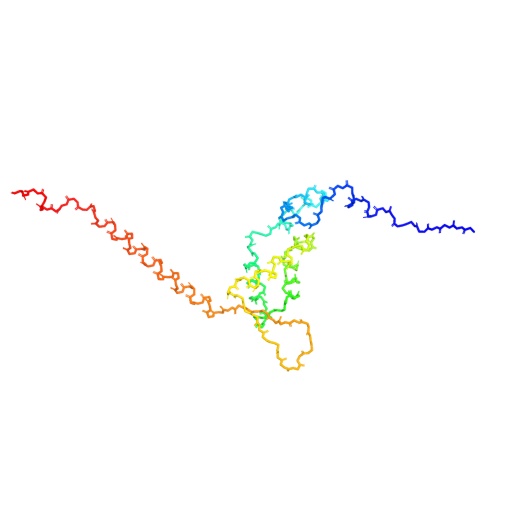00 47.69 163 GLN A O 1
ATOM 1376 N N . MET A 1 164 ? -5.674 65.762 -5.678 1.00 48.72 164 MET A N 1
ATOM 1377 C CA . MET A 1 164 ? -4.756 66.492 -4.793 1.00 48.72 164 MET A CA 1
ATOM 1378 C C . MET A 1 164 ? -5.527 67.592 -4.069 1.00 48.72 164 MET A C 1
ATOM 1380 O O . MET A 1 164 ? -6.448 68.161 -4.702 1.00 48.72 164 MET A O 1
#